Protein AF-A0A2H3JG29-F1 (afdb_monomer_lite)

Structure (mmCIF, N/CA/C/O backbone):
data_AF-A0A2H3JG29-F1
#
_entry.id   AF-A0A2H3JG29-F1
#
loop_
_atom_site.group_PDB
_atom_site.id
_atom_site.type_symbol
_atom_site.label_atom_id
_atom_site.label_alt_id
_atom_site.label_comp_id
_atom_site.label_asym_id
_atom_site.label_entity_id
_atom_site.label_seq_id
_atom_site.pdbx_PDB_ins_code
_atom_site.Cartn_x
_atom_site.Cartn_y
_atom_site.Cartn_z
_atom_site.occupancy
_atom_site.B_iso_or_equiv
_atom_site.auth_seq_id
_atom_site.auth_comp_id
_atom_site.auth_asym_id
_atom_site.auth_atom_id
_atom_site.pdbx_PDB_model_num
ATOM 1 N N . ASP A 1 1 ? -0.216 -0.018 -38.145 1.00 90.38 1 ASP A N 1
ATOM 2 C CA . ASP A 1 1 ? 0.941 0.864 -37.882 1.00 90.38 1 ASP A CA 1
ATOM 3 C C . ASP A 1 1 ? 1.845 0.114 -36.921 1.00 90.38 1 ASP A C 1
ATOM 5 O O . ASP A 1 1 ? 1.404 -0.167 -35.808 1.00 90.38 1 ASP A O 1
ATOM 9 N N . PRO A 1 2 ? 3.072 -0.233 -37.333 1.00 94.06 2 PRO A N 1
ATOM 10 C CA . PRO A 1 2 ? 3.978 -1.020 -36.506 1.00 94.06 2 PRO A CA 1
ATOM 11 C C . PRO A 1 2 ? 4.332 -0.340 -35.170 1.00 94.06 2 PRO A C 1
ATOM 13 O O . PRO A 1 2 ? 4.785 -1.012 -34.245 1.00 94.06 2 PRO A O 1
ATOM 16 N N . ALA A 1 3 ? 4.140 0.976 -35.021 1.00 94.19 3 ALA A N 1
ATOM 17 C CA . ALA A 1 3 ? 4.307 1.648 -33.733 1.00 94.19 3 ALA A CA 1
ATOM 18 C C . ALA A 1 3 ? 3.206 1.282 -32.720 1.00 94.19 3 ALA A C 1
ATOM 20 O O . ALA A 1 3 ? 3.505 1.101 -31.538 1.00 94.19 3 ALA A O 1
ATOM 21 N N . ILE A 1 4 ? 1.959 1.129 -33.176 1.00 94.94 4 ILE A N 1
ATOM 22 C CA . ILE A 1 4 ? 0.815 0.777 -32.322 1.00 94.94 4 ILE A CA 1
ATOM 23 C C . ILE A 1 4 ? 0.947 -0.662 -31.818 1.00 94.94 4 ILE A C 1
ATOM 25 O O . ILE A 1 4 ? 0.754 -0.911 -30.629 1.00 94.94 4 ILE A O 1
ATOM 29 N N . GLU A 1 5 ? 1.340 -1.586 -32.695 1.00 96.44 5 GLU A N 1
ATOM 30 C CA . GLU A 1 5 ? 1.565 -2.996 -32.347 1.00 96.44 5 GLU A CA 1
ATOM 31 C C . GLU A 1 5 ? 2.657 -3.132 -31.278 1.00 96.44 5 GLU A C 1
ATOM 33 O O . GLU A 1 5 ? 2.418 -3.716 -30.225 1.00 96.44 5 GLU A O 1
ATOM 38 N N . ARG A 1 6 ? 3.807 -2.461 -31.450 1.00 94.88 6 ARG A N 1
ATOM 39 C CA . ARG A 1 6 ? 4.878 -2.461 -30.434 1.00 94.88 6 ARG A CA 1
ATOM 40 C C . ARG A 1 6 ? 4.446 -1.864 -29.097 1.00 94.88 6 ARG A C 1
ATOM 42 O O . ARG A 1 6 ? 4.890 -2.327 -28.048 1.00 94.88 6 ARG A O 1
ATOM 49 N N . TRP A 1 7 ? 3.626 -0.812 -29.112 1.00 95.44 7 TRP A N 1
ATOM 50 C CA . TRP A 1 7 ? 3.109 -0.226 -27.875 1.00 95.44 7 TRP A CA 1
ATOM 51 C C . TRP A 1 7 ? 2.139 -1.172 -27.163 1.00 95.44 7 TRP A C 1
ATOM 53 O O . TRP A 1 7 ? 2.172 -1.269 -25.933 1.00 95.44 7 TRP A O 1
ATOM 63 N N . ASN A 1 8 ? 1.299 -1.878 -27.923 1.00 95.94 8 ASN A N 1
ATOM 64 C CA . ASN A 1 8 ? 0.414 -2.892 -27.370 1.00 95.94 8 ASN A CA 1
ATOM 65 C C . ASN A 1 8 ? 1.222 -4.033 -26.735 1.00 95.94 8 ASN A C 1
ATOM 67 O O . ASN A 1 8 ? 1.067 -4.289 -25.539 1.00 95.94 8 ASN A O 1
ATOM 71 N N . ASP A 1 9 ? 2.178 -4.593 -27.479 1.00 96.00 9 ASP A N 1
ATOM 72 C CA . ASP A 1 9 ? 3.063 -5.663 -27.007 1.00 96.00 9 ASP A CA 1
ATOM 73 C C . ASP A 1 9 ? 3.843 -5.254 -25.752 1.00 96.00 9 ASP A C 1
ATOM 75 O O . ASP A 1 9 ? 3.985 -6.038 -24.811 1.00 96.00 9 ASP A O 1
ATOM 79 N N . MET A 1 10 ? 4.329 -4.009 -25.690 1.00 95.38 10 MET A N 1
ATOM 80 C CA . MET A 1 10 ? 5.033 -3.489 -24.516 1.00 95.38 10 MET A CA 1
ATOM 81 C C . MET A 1 10 ? 4.150 -3.520 -23.264 1.00 95.38 10 M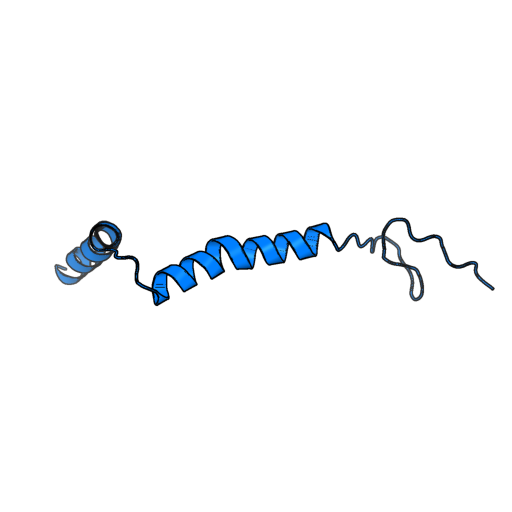ET A C 1
ATOM 83 O O . MET A 1 10 ? 4.635 -3.895 -22.196 1.00 95.38 10 MET A O 1
ATOM 87 N N . ARG A 1 11 ? 2.876 -3.119 -23.365 1.00 95.06 11 ARG A N 1
ATOM 88 C CA . ARG A 1 11 ? 1.957 -3.111 -22.215 1.00 95.06 11 ARG A CA 1
ATOM 89 C C . ARG A 1 11 ? 1.571 -4.520 -21.794 1.00 95.06 11 ARG A C 1
ATOM 91 O O . ARG A 1 11 ? 1.580 -4.804 -20.599 1.00 95.06 11 ARG A O 1
ATOM 98 N N . GLU A 1 12 ? 1.268 -5.387 -22.755 1.00 95.88 12 GLU A N 1
ATOM 99 C CA . GLU A 1 12 ? 0.881 -6.773 -22.477 1.00 95.88 12 GLU A CA 1
ATOM 100 C C . GLU A 1 12 ? 2.030 -7.561 -21.842 1.00 95.88 12 GLU A C 1
ATOM 102 O O . GLU A 1 12 ? 1.817 -8.338 -20.915 1.00 95.88 12 GLU A O 1
ATOM 107 N N . THR A 1 13 ? 3.268 -7.308 -22.271 1.00 96.62 13 THR A N 1
ATOM 108 C CA . THR A 1 13 ? 4.452 -8.027 -21.775 1.00 96.62 13 THR A CA 1
ATOM 109 C C . THR A 1 13 ? 5.190 -7.325 -20.632 1.00 96.62 13 THR A C 1
ATOM 111 O O . THR A 1 13 ? 6.201 -7.840 -20.144 1.00 96.62 13 THR A O 1
ATOM 114 N N . ALA A 1 14 ? 4.693 -6.176 -20.160 1.00 93.25 14 ALA A N 1
ATOM 115 C CA . ALA A 1 14 ? 5.357 -5.358 -19.142 1.00 93.25 14 ALA A CA 1
ATOM 116 C C . ALA A 1 14 ? 5.666 -6.142 -17.855 1.00 93.25 14 ALA A C 1
ATOM 118 O O . ALA A 1 14 ? 6.733 -5.974 -17.259 1.00 93.25 14 ALA A O 1
ATOM 119 N N . PHE A 1 15 ? 4.757 -7.032 -17.445 1.00 91.44 15 PHE A N 1
ATOM 120 C CA . PHE A 1 15 ? 4.896 -7.798 -16.207 1.00 91.44 15 PHE A CA 1
ATOM 121 C C . PHE A 1 15 ? 6.040 -8.822 -16.255 1.00 91.44 15 PHE A C 1
ATOM 123 O O . PHE A 1 15 ? 6.679 -9.049 -15.231 1.00 91.44 15 PHE A O 1
ATOM 130 N N . TYR A 1 16 ? 6.374 -9.378 -17.427 1.00 95.19 16 TYR A N 1
ATOM 131 C CA . TYR A 1 16 ? 7.494 -10.322 -17.567 1.00 95.19 16 TYR A CA 1
ATOM 132 C C . TYR A 1 16 ? 8.852 -9.678 -17.270 1.00 95.19 16 TYR A C 1
ATOM 134 O O . TYR A 1 16 ? 9.798 -10.359 -16.883 1.00 95.19 16 TYR A O 1
ATOM 142 N N . ARG A 1 17 ? 8.964 -8.361 -17.465 1.00 92.38 17 ARG A N 1
ATOM 143 C CA . ARG A 1 17 ? 10.206 -7.598 -17.258 1.00 92.38 17 ARG A CA 1
ATOM 144 C C . ARG A 1 17 ? 10.224 -6.854 -15.922 1.00 92.38 17 ARG A C 1
ATOM 146 O O . ARG A 1 17 ? 11.174 -6.120 -15.643 1.00 92.38 17 ARG A O 1
ATOM 153 N N . TRP A 1 18 ? 9.184 -7.015 -15.105 1.00 93.31 18 TRP A N 1
ATOM 154 C CA . TRP A 1 18 ? 9.063 -6.337 -13.823 1.00 93.31 18 TRP A CA 1
ATOM 155 C C . TRP A 1 18 ? 10.138 -6.790 -12.831 1.00 93.31 18 TRP A C 1
ATOM 157 O O . TRP A 1 18 ? 10.521 -7.958 -12.773 1.00 93.31 18 TRP A O 1
ATOM 167 N N . ARG A 1 19 ? 10.619 -5.852 -12.010 1.00 93.88 19 ARG A N 1
ATOM 168 C CA . ARG A 1 19 ? 11.590 -6.109 -10.940 1.00 93.88 19 ARG A CA 1
ATOM 169 C C . ARG A 1 19 ? 11.195 -5.325 -9.702 1.00 93.88 19 ARG A C 1
ATOM 171 O O . ARG A 1 19 ? 10.892 -4.138 -9.795 1.00 93.88 19 ARG A O 1
ATOM 178 N N . TRP A 1 20 ? 11.280 -5.952 -8.534 1.00 95.56 20 TRP A N 1
ATOM 179 C CA . TRP A 1 20 ? 11.097 -5.255 -7.266 1.00 95.56 20 TRP A CA 1
ATOM 180 C C . TRP A 1 20 ? 12.287 -4.341 -6.988 1.00 95.56 20 TRP A C 1
ATOM 182 O O . TRP A 1 20 ? 13.368 -4.785 -6.615 1.00 95.56 20 TRP A O 1
ATOM 192 N N . THR A 1 21 ? 12.080 -3.043 -7.187 1.00 96.50 21 THR A N 1
ATOM 193 C CA . THR A 1 21 ? 12.998 -2.004 -6.717 1.00 96.50 21 THR A CA 1
ATOM 194 C C . THR A 1 21 ? 12.453 -1.404 -5.423 1.00 96.50 21 THR A C 1
ATOM 196 O O . THR A 1 21 ? 11.237 -1.439 -5.211 1.00 96.50 21 THR A O 1
ATOM 199 N N . PRO A 1 22 ? 13.292 -0.794 -4.568 1.00 97.44 22 PRO A N 1
ATOM 200 C CA . PRO A 1 22 ? 12.816 -0.156 -3.340 1.00 97.44 22 PRO A CA 1
ATOM 201 C C . PRO A 1 22 ? 11.699 0.871 -3.585 1.00 97.44 22 PRO A C 1
ATOM 203 O O . PRO A 1 22 ? 10.742 0.956 -2.818 1.00 97.44 22 PRO A O 1
ATOM 206 N N . ARG A 1 23 ? 11.769 1.609 -4.702 1.00 96.81 23 ARG A N 1
ATOM 207 C CA . ARG A 1 23 ? 10.725 2.557 -5.111 1.00 96.81 23 ARG A CA 1
ATOM 208 C C . ARG A 1 23 ? 9.396 1.855 -5.390 1.00 96.81 23 ARG A C 1
ATOM 210 O O . ARG A 1 23 ? 8.368 2.288 -4.875 1.00 96.81 23 ARG A O 1
ATOM 217 N N . TYR A 1 24 ? 9.413 0.795 -6.193 1.00 96.12 24 TYR A N 1
ATOM 218 C CA . TYR A 1 24 ? 8.197 0.077 -6.571 1.00 96.12 24 TYR A CA 1
ATOM 219 C C . TYR A 1 24 ? 7.602 -0.718 -5.411 1.00 96.12 24 TYR A C 1
ATOM 221 O O . TYR A 1 24 ? 6.386 -0.730 -5.242 1.00 96.12 24 TYR A O 1
ATOM 229 N N . ALA A 1 25 ? 8.449 -1.304 -4.563 1.00 96.88 25 ALA A N 1
ATOM 230 C CA . ALA A 1 25 ? 8.017 -1.941 -3.325 1.00 96.88 25 ALA A CA 1
ATOM 231 C C . ALA A 1 25 ? 7.294 -0.936 -2.417 1.00 96.88 25 ALA A C 1
ATOM 233 O O . ALA A 1 25 ? 6.189 -1.209 -1.957 1.00 96.88 25 ALA A O 1
ATOM 234 N N . ARG A 1 26 ? 7.854 0.270 -2.237 1.00 97.94 26 ARG A N 1
ATOM 235 C CA . ARG A 1 26 ? 7.200 1.336 -1.465 1.00 97.94 26 ARG A CA 1
ATOM 236 C C . ARG A 1 26 ? 5.850 1.733 -2.063 1.00 97.94 26 ARG A C 1
ATOM 238 O O . ARG A 1 26 ? 4.890 1.886 -1.318 1.00 97.94 26 ARG A O 1
ATOM 245 N N . GLN A 1 27 ? 5.764 1.889 -3.383 1.00 97.81 27 GLN A N 1
ATOM 246 C CA . GLN A 1 27 ? 4.503 2.220 -4.055 1.00 97.81 27 GLN A CA 1
ATOM 247 C C . GLN A 1 27 ? 3.448 1.125 -3.863 1.00 97.81 27 GLN A C 1
ATOM 249 O O . GLN A 1 27 ? 2.313 1.443 -3.516 1.00 97.81 27 GLN A O 1
ATOM 254 N N . ALA A 1 28 ? 3.827 -0.145 -4.021 1.00 97.06 28 ALA A N 1
ATOM 255 C CA . ALA A 1 28 ? 2.928 -1.274 -3.811 1.00 97.06 28 ALA A CA 1
ATOM 256 C C . ALA A 1 28 ? 2.445 -1.350 -2.356 1.00 97.06 28 ALA A C 1
ATOM 258 O O . ALA A 1 28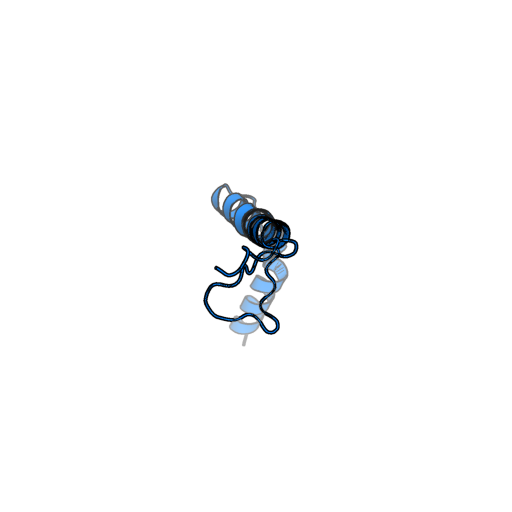 ? 1.246 -1.450 -2.122 1.00 97.06 28 ALA A O 1
ATOM 259 N N . VAL A 1 29 ? 3.349 -1.229 -1.378 1.00 98.19 29 VAL A N 1
ATOM 260 C CA . VAL A 1 29 ? 2.992 -1.252 0.051 1.00 98.19 29 VAL A CA 1
ATOM 261 C C . VAL A 1 29 ? 2.072 -0.087 0.407 1.00 98.19 29 VAL A C 1
ATOM 263 O O .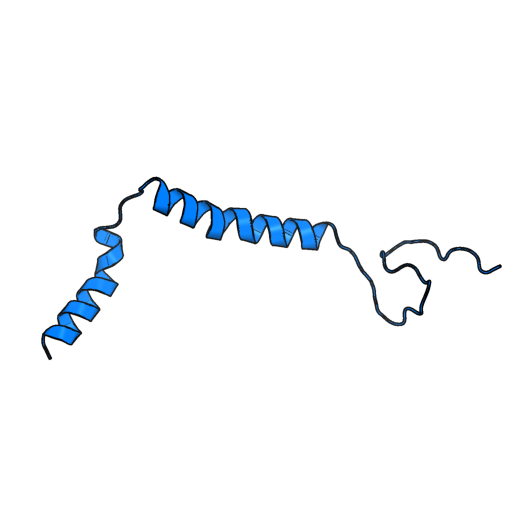 VAL A 1 29 ? 1.063 -0.286 1.078 1.00 98.19 29 VAL A O 1
ATOM 266 N N . ILE A 1 30 ? 2.369 1.126 -0.066 1.00 98.25 30 ILE A N 1
ATOM 267 C CA . ILE A 1 30 ? 1.510 2.281 0.210 1.00 98.25 30 ILE A CA 1
ATOM 268 C C . ILE A 1 30 ? 0.122 2.081 -0.410 1.00 98.25 30 ILE A C 1
ATOM 270 O O . ILE A 1 30 ? -0.880 2.235 0.284 1.00 98.25 30 ILE A O 1
ATOM 274 N N . GLY A 1 31 ? 0.060 1.718 -1.692 1.00 97.69 31 GLY A N 1
ATOM 275 C CA . GLY A 1 31 ? -1.200 1.627 -2.429 1.00 97.69 31 GLY A CA 1
ATOM 276 C C . GLY A 1 31 ? -2.080 0.445 -2.023 1.00 97.69 31 GLY A C 1
ATOM 277 O O . GLY A 1 31 ? -3.294 0.599 -1.951 1.00 97.69 31 GLY A O 1
ATOM 278 N N . LEU A 1 32 ? -1.486 -0.718 -1.746 1.00 98.00 32 LEU A N 1
ATOM 279 C CA . LEU A 1 32 ? -2.235 -1.950 -1.475 1.00 98.00 32 LEU A CA 1
ATOM 280 C C . LEU A 1 32 ? -2.443 -2.226 0.015 1.00 98.00 32 LEU A C 1
ATOM 282 O O . LEU A 1 32 ? -3.372 -2.950 0.357 1.00 98.00 32 LEU A O 1
ATOM 286 N N . ILE A 1 33 ? -1.599 -1.680 0.896 1.00 98.06 33 ILE A N 1
ATOM 287 C CA . ILE A 1 33 ? -1.667 -1.964 2.337 1.00 98.06 33 ILE A CA 1
ATOM 288 C C . ILE A 1 33 ? -1.981 -0.693 3.115 1.00 98.06 33 ILE A C 1
ATOM 290 O O . ILE A 1 33 ? -3.011 -0.629 3.778 1.00 98.06 33 ILE A O 1
ATOM 294 N N . VAL A 1 34 ? -1.124 0.329 3.032 1.00 98.38 34 VAL A N 1
ATOM 295 C CA . VAL A 1 34 ? -1.230 1.505 3.914 1.00 98.38 34 VAL A CA 1
ATOM 296 C C . VAL A 1 34 ? -2.530 2.266 3.674 1.00 98.38 34 VAL A C 1
ATOM 298 O O . VAL A 1 34 ? -3.239 2.564 4.631 1.00 98.38 34 VAL A O 1
ATOM 301 N N . VAL A 1 35 ? -2.862 2.564 2.415 1.00 98.12 35 VAL A N 1
ATOM 302 C CA . VAL A 1 35 ? -4.074 3.326 2.084 1.00 98.12 35 VAL A CA 1
ATOM 303 C C . VAL A 1 35 ? -5.348 2.555 2.466 1.00 98.12 35 VAL A C 1
ATOM 305 O O . VAL A 1 35 ? -6.149 3.117 3.215 1.00 98.12 35 VAL A O 1
ATOM 308 N N . PRO A 1 36 ? -5.547 1.280 2.066 1.00 98.19 36 PRO A N 1
ATOM 309 C CA . PRO A 1 36 ? -6.728 0.525 2.486 1.00 98.19 36 PRO A CA 1
ATOM 310 C C . PRO A 1 36 ? -6.823 0.339 4.004 1.00 98.19 36 PRO A C 1
ATOM 312 O O . PRO A 1 36 ? -7.905 0.497 4.565 1.00 98.19 36 PRO A O 1
ATOM 315 N N . ALA A 1 37 ? -5.705 0.065 4.685 1.00 98.19 37 ALA A N 1
ATOM 316 C CA . ALA A 1 37 ? -5.690 -0.093 6.138 1.00 98.19 37 ALA A CA 1
ATOM 317 C C . ALA A 1 37 ? -6.049 1.210 6.864 1.00 98.19 37 ALA A C 1
ATOM 319 O O . ALA A 1 37 ? -6.804 1.177 7.832 1.00 98.19 37 ALA A O 1
ATOM 320 N N . ALA A 1 38 ? -5.558 2.358 6.387 1.00 97.81 38 ALA A N 1
ATOM 321 C CA . ALA A 1 38 ? -5.907 3.656 6.954 1.00 97.81 38 ALA A CA 1
ATOM 322 C C . ALA A 1 38 ? -7.402 3.961 6.785 1.00 97.81 38 ALA A C 1
ATOM 324 O O . ALA A 1 38 ? -8.050 4.369 7.747 1.00 97.81 38 ALA A O 1
ATOM 325 N N . ILE A 1 39 ? -7.961 3.713 5.593 1.00 97.19 39 ILE A N 1
ATOM 326 C CA . ILE A 1 39 ? -9.398 3.893 5.334 1.00 97.19 39 ILE A CA 1
ATOM 327 C C . ILE A 1 39 ? -10.219 2.992 6.258 1.00 97.19 39 ILE A C 1
ATOM 329 O O . ILE A 1 39 ? -11.137 3.473 6.919 1.00 97.19 39 ILE A O 1
ATOM 333 N N . PHE A 1 40 ? -9.863 1.709 6.341 1.00 96.31 40 PHE A N 1
ATOM 334 C CA . PHE A 1 40 ? -10.548 0.753 7.205 1.00 96.31 40 PHE A CA 1
ATOM 335 C C . PHE A 1 40 ? -10.471 1.151 8.681 1.00 96.31 40 PHE A C 1
ATOM 337 O O . PHE A 1 40 ? -11.475 1.117 9.385 1.00 96.31 40 PHE A O 1
ATOM 344 N N . TYR A 1 41 ? -9.297 1.563 9.158 1.00 96.31 41 TYR A N 1
ATOM 345 C CA . TYR A 1 41 ? -9.117 1.998 10.539 1.00 96.31 41 TYR A CA 1
ATOM 346 C C . TYR A 1 41 ? -9.997 3.207 10.870 1.00 96.31 41 TYR A C 1
ATOM 348 O O . TYR A 1 41 ? -10.678 3.220 11.897 1.00 96.31 41 TYR A O 1
ATOM 356 N N . VAL A 1 42 ? -10.032 4.204 9.982 1.00 94.81 42 VAL A N 1
ATOM 357 C CA . VAL A 1 42 ? -10.911 5.367 10.142 1.00 94.81 42 VAL A CA 1
ATOM 358 C C . VAL A 1 42 ? -12.374 4.927 10.121 1.00 94.81 42 VAL A C 1
ATOM 360 O O . VAL A 1 42 ? -13.119 5.309 11.017 1.00 94.81 42 VAL A O 1
ATOM 363 N N . SER A 1 43 ? -12.803 4.076 9.188 1.00 91.44 43 SER A N 1
ATOM 364 C CA . SER A 1 43 ? -14.205 3.639 9.163 1.00 91.44 43 SER A CA 1
ATOM 365 C C . SER A 1 43 ? -14.593 2.805 10.386 1.00 91.44 43 SER A C 1
ATOM 367 O O . SER A 1 43 ? -15.715 2.905 10.858 1.00 91.44 43 SER A O 1
ATOM 369 N N . ALA A 1 44 ? -13.680 1.983 10.906 1.00 90.75 44 ALA A N 1
ATOM 370 C CA . ALA A 1 44 ? -13.940 1.116 12.053 1.00 90.75 44 ALA A CA 1
ATOM 371 C C . ALA A 1 44 ? -14.002 1.884 13.382 1.00 90.75 44 ALA A C 1
ATOM 373 O O . ALA A 1 44 ? -14.664 1.441 14.315 1.00 90.75 44 ALA A O 1
ATOM 374 N N . THR A 1 45 ? -13.305 3.018 13.483 1.00 88.12 45 THR A N 1
ATOM 375 C CA . THR A 1 45 ? -13.264 3.839 14.706 1.00 88.12 45 THR A CA 1
ATOM 376 C C . THR A 1 45 ? -14.313 4.946 14.727 1.00 88.12 45 THR A C 1
ATOM 378 O O . THR A 1 45 ? -14.661 5.432 15.801 1.00 88.12 45 THR A O 1
ATOM 381 N N . ASN A 1 46 ? -14.832 5.347 13.565 1.00 86.56 46 ASN A N 1
ATOM 382 C CA . ASN A 1 46 ? -15.809 6.424 13.460 1.00 86.56 46 ASN A CA 1
ATOM 383 C C . ASN A 1 46 ? -17.214 5.851 13.283 1.00 86.56 46 ASN A C 1
ATOM 385 O O . ASN A 1 46 ? -17.637 5.569 12.164 1.00 86.56 46 ASN A O 1
ATOM 389 N N . ASP A 1 47 ? -17.949 5.726 14.390 1.00 83.56 47 ASP A N 1
ATOM 390 C CA . ASP A 1 47 ? -19.358 5.332 14.369 1.00 83.56 47 ASP A CA 1
ATOM 391 C C . ASP A 1 47 ? -20.289 6.531 14.597 1.00 83.56 47 ASP A C 1
ATOM 393 O O . ASP A 1 47 ? -20.841 6.749 15.682 1.00 83.56 47 ASP A O 1
ATOM 397 N N . TRP A 1 48 ? -20.406 7.370 13.568 1.00 86.31 48 TRP A N 1
ATOM 398 C CA . TRP A 1 48 ? -21.250 8.561 13.606 1.00 86.31 48 TRP A CA 1
ATOM 399 C C . TRP A 1 48 ? -22.663 8.277 13.095 1.00 86.31 48 TRP A C 1
ATOM 401 O O . TRP A 1 48 ? -22.867 7.579 12.101 1.00 86.31 48 TRP A O 1
ATOM 411 N N . ASP A 1 49 ? -23.648 8.870 13.760 1.00 86.31 49 ASP A N 1
ATOM 412 C CA . ASP A 1 49 ? -25.049 8.873 13.370 1.00 86.31 49 ASP A CA 1
ATOM 413 C C . ASP A 1 49 ? -25.554 10.315 13.263 1.00 86.31 49 ASP A C 1
ATOM 415 O O . ASP A 1 49 ? -25.677 11.035 14.255 1.00 86.31 49 ASP A O 1
ATOM 419 N N . PHE A 1 50 ? -25.839 10.726 12.029 1.00 87.88 50 PHE A N 1
ATOM 420 C CA . PHE A 1 50 ? -26.326 12.062 11.692 1.00 87.88 50 PHE A CA 1
ATOM 421 C C . PHE A 1 50 ? -27.845 12.108 11.498 1.00 87.88 50 PHE A C 1
ATOM 423 O O . PHE A 1 50 ? -28.401 13.185 11.263 1.00 87.88 50 PHE A O 1
ATOM 430 N N . VAL A 1 51 ? -28.537 10.968 11.559 1.00 88.44 51 VAL A N 1
ATOM 431 C CA . VAL A 1 51 ? -29.953 10.891 11.199 1.00 88.44 51 VAL A CA 1
ATOM 432 C C . VAL A 1 51 ? -30.789 11.656 12.229 1.00 88.44 51 VAL A C 1
ATOM 434 O O . VAL A 1 51 ? -30.858 11.301 13.401 1.00 88.44 51 VAL A O 1
ATOM 437 N N . GLY A 1 52 ? -31.419 12.751 11.790 1.00 86.44 52 GLY A N 1
ATOM 438 C CA . GLY A 1 52 ? -32.330 13.556 12.614 1.00 86.44 52 GLY A CA 1
ATOM 439 C C . GLY A 1 52 ? -31.676 14.370 13.741 1.00 86.44 52 GLY A C 1
ATOM 440 O O . GLY A 1 52 ? -32.396 14.942 14.563 1.00 86.44 52 GLY A O 1
ATOM 441 N N . LYS A 1 53 ? -30.340 14.449 13.795 1.00 86.94 53 LYS A N 1
ATOM 442 C CA . LYS A 1 53 ? -29.608 15.173 14.847 1.00 86.94 53 LYS A CA 1
ATOM 443 C C . LYS A 1 53 ? -29.710 16.694 14.681 1.00 86.94 53 LYS A C 1
ATOM 445 O O . LYS A 1 53 ? -29.629 17.221 13.573 1.00 86.94 53 LYS A O 1
ATOM 450 N N . ARG A 1 54 ? -29.859 17.412 15.799 1.00 88.31 54 ARG A N 1
ATOM 451 C CA . ARG A 1 54 ? -29.892 18.888 15.876 1.00 88.31 54 ARG A CA 1
ATOM 452 C C . ARG A 1 54 ? -28.565 19.457 16.387 1.00 88.31 54 ARG A C 1
ATOM 454 O O . ARG A 1 54 ? -27.743 18.745 16.957 1.00 88.31 54 ARG A O 1
ATOM 461 N N . LYS A 1 55 ? -28.368 20.770 16.216 1.00 86.75 55 LYS A N 1
ATOM 462 C CA . LYS A 1 55 ? -27.192 21.489 16.734 1.00 86.75 55 LYS A CA 1
ATOM 463 C C . LYS A 1 55 ? -27.045 21.254 18.245 1.00 86.75 55 LYS A C 1
ATOM 465 O O . LYS A 1 55 ? -27.995 21.469 18.987 1.00 86.75 55 LYS A O 1
ATOM 470 N N . GLY A 1 56 ? -25.855 20.832 18.670 1.00 85.94 56 GLY A N 1
ATOM 471 C CA . GLY A 1 56 ? -25.537 20.535 20.072 1.00 85.94 56 GLY A CA 1
ATOM 472 C C . GLY A 1 56 ? -25.823 19.095 20.510 1.00 85.94 56 GLY A C 1
ATOM 473 O O . GLY A 1 56 ? -25.460 18.734 21.621 1.00 85.94 56 GLY A O 1
ATOM 474 N N . GLN A 1 57 ? -26.428 18.256 19.662 1.00 86.12 57 GLN A N 1
ATOM 475 C CA . GLN A 1 57 ? -26.663 16.849 19.996 1.00 86.12 57 GLN A CA 1
ATOM 476 C C . GLN A 1 57 ? -25.451 15.973 19.652 1.00 86.12 57 GLN A C 1
ATOM 478 O O . GLN A 1 57 ? -24.789 16.216 18.638 1.00 86.12 57 GLN A O 1
ATOM 483 N N . PRO A 1 58 ? -25.179 14.920 20.445 1.00 87.06 58 PRO A N 1
ATOM 484 C CA . PRO A 1 58 ? -24.059 14.034 20.185 1.00 87.06 58 PRO A CA 1
ATOM 485 C C . PRO A 1 58 ? -24.293 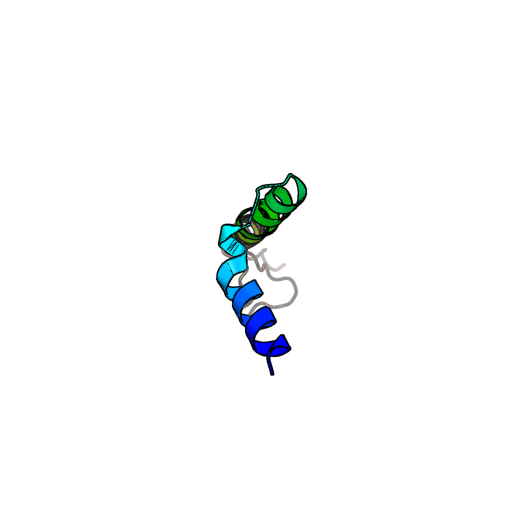13.201 18.919 1.00 87.06 58 PRO A C 1
ATOM 487 O O . PRO A 1 58 ? -25.378 12.646 18.697 1.00 87.06 58 PRO A O 1
ATOM 490 N N . LEU A 1 59 ? -23.240 13.118 18.103 1.00 86.56 59 LEU A N 1
ATOM 491 C CA . LEU A 1 59 ? -23.202 12.384 16.833 1.00 86.56 59 LEU A CA 1
ATOM 492 C C . LEU A 1 59 ? -22.642 10.967 16.983 1.00 86.56 59 LEU A C 1
ATOM 494 O O . LEU A 1 59 ? -22.832 10.146 16.098 1.00 86.56 59 LEU A O 1
ATOM 498 N N . ALA A 1 60 ? -21.944 10.665 18.079 1.00 86.88 60 ALA A N 1
ATOM 499 C CA . ALA A 1 60 ? -21.463 9.315 18.341 1.00 86.88 60 ALA A CA 1
ATOM 500 C C . ALA A 1 60 ? -22.645 8.390 18.666 1.00 86.88 60 ALA A C 1
ATOM 502 O O . ALA A 1 60 ? -23.506 8.727 19.490 1.00 86.88 60 ALA A O 1
ATOM 503 N N . ARG A 1 61 ? -22.694 7.219 18.028 1.00 78.56 61 ARG A N 1
ATOM 504 C CA . ARG A 1 61 ? -23.716 6.215 18.329 1.00 78.56 61 ARG A CA 1
ATOM 505 C C . ARG A 1 61 ? -23.542 5.718 19.771 1.00 78.56 61 ARG A C 1
ATOM 507 O O . ARG A 1 61 ? -22.445 5.362 20.182 1.00 78.56 61 ARG A O 1
ATOM 514 N N . GLY A 1 62 ? -24.624 5.723 20.553 1.00 74.00 62 GLY A N 1
ATOM 515 C CA . GLY A 1 62 ? -24.611 5.296 21.961 1.00 74.00 62 GLY A CA 1
ATOM 516 C C . GLY A 1 62 ? -24.214 6.369 22.982 1.00 74.00 62 GLY A C 1
ATOM 517 O O . GLY A 1 62 ? -24.219 6.084 24.177 1.00 74.00 62 GLY A O 1
ATOM 518 N N . ALA A 1 63 ? -23.921 7.601 22.555 1.00 70.06 63 ALA A N 1
ATOM 519 C CA . ALA A 1 63 ? -23.760 8.716 23.485 1.00 70.06 63 ALA A CA 1
ATOM 520 C C . ALA A 1 63 ? -25.111 9.062 24.138 1.00 70.06 63 ALA A C 1
ATOM 522 O O . ALA A 1 63 ? -26.098 9.317 23.439 1.00 70.06 63 ALA A O 1
ATOM 523 N N . ALA A 1 64 ? -25.159 9.050 25.474 1.00 61.34 64 ALA A N 1
ATOM 524 C CA . ALA A 1 64 ? -26.336 9.468 26.227 1.00 61.34 64 ALA A CA 1
ATOM 525 C C . ALA A 1 64 ? -26.651 10.942 25.909 1.00 61.34 64 ALA A C 1
ATOM 527 O O . ALA A 1 64 ? -25.721 11.743 25.794 1.00 61.34 64 ALA A O 1
ATOM 528 N N . PRO A 1 65 ? -27.928 11.323 25.728 1.00 62.31 65 PRO A N 1
ATOM 529 C CA . PRO A 1 65 ? -28.269 12.726 25.572 1.00 62.31 65 PRO A CA 1
ATOM 530 C C . PRO A 1 65 ? -27.885 13.455 26.862 1.00 62.31 65 PRO A C 1
ATOM 532 O O . PRO A 1 65 ? -28.413 13.144 27.928 1.00 62.31 65 PRO A O 1
ATOM 535 N N . GLU A 1 66 ? -26.942 14.392 26.756 1.00 61.12 66 GLU A N 1
ATOM 536 C CA . GLU A 1 66 ? -26.634 15.370 27.800 1.00 61.12 66 GLU A CA 1
ATOM 537 C C . GLU A 1 66 ? -27.975 15.981 28.243 1.00 61.12 66 GLU A C 1
ATOM 539 O O . GLU A 1 66 ? -28.737 16.480 27.407 1.00 61.12 66 GLU A O 1
ATOM 544 N N . ALA A 1 67 ? -28.313 15.831 29.526 1.00 57.97 67 ALA A N 1
ATOM 545 C CA . ALA A 1 67 ? -29.573 16.295 30.085 1.00 57.97 67 ALA A CA 1
ATOM 546 C C . ALA A 1 67 ? -29.750 17.786 29.772 1.00 57.97 67 ALA A C 1
ATOM 548 O O . ALA A 1 67 ? -28.900 18.607 30.100 1.00 57.97 67 ALA A O 1
ATOM 549 N N . SER A 1 68 ? -30.846 18.109 29.092 1.00 49.94 68 SER A N 1
ATOM 550 C CA . SER A 1 68 ? -31.274 19.477 28.828 1.00 49.94 68 SER A CA 1
ATOM 551 C C . SER A 1 68 ? -31.550 20.193 30.151 1.00 49.94 68 SER A C 1
ATOM 553 O O . SER A 1 68 ? -32.472 19.789 30.863 1.00 49.94 68 SER A O 1
ATOM 555 N N . GLU A 1 69 ? -30.750 21.215 30.454 1.00 37.94 69 GLU A N 1
ATOM 556 C CA . GLU A 1 69 ? -31.021 22.252 31.463 1.00 37.94 69 GLU A CA 1
ATOM 557 C C . GLU A 1 69 ? -31.994 23.306 30.909 1.00 37.94 69 GLU A C 1
ATOM 559 O O . GLU A 1 69 ? -31.898 23.621 29.695 1.00 37.94 69 GLU A O 1
#

pLDDT: mean 89.22, std 12.26, range [37.94, 98.38]

Organism: Wolfiporia cocos (strain MD-104) (NCBI:txid742152)

Sequence (69 aa):
DPAIERWNDMRETAFYRWRWTPRYARQAVIGLIVVPAAIFYVSATNDWDFVGKRKGQPLARGAAPEASE

Foldseek 3Di:
DVVVVVVVVCVVCVVVPDDDDVVVVVVCCCVVPVVVVVVVVVVVPDQFDPPPDDPPADGHPPDDGDDDD

Radius of gyration: 24.84 Å; chains: 1; bounding box: 45×33×69 Å

Secondary structure (DSSP, 8-state):
-HHHHHHHHHHHTGGGG----HHHHHHHHIIIIIHHHHHHHHHHH--B--TTPPTTS--BTTPPPPP--

=== Feature glossary ===
The features interleaved in this record are:

— What the protein is —

Sequence gives the chain of amino acids in standard one-letter code (A=alanine, C=cysteine, …, Y=tyrosine), read N→C. It is the only feature that is directly encoded by the gene; all structural features are derived from the folded form of this sequence.

Database cross-references. InterPro integrates a dozen domain/family signature databases into unified entries with residue-range hits. GO terms attach function/process/location labels with evidence codes. CATH codes position the fold in a four-level structural taxonomy. Organism is the NCBI-taxonomy species name.

— Where it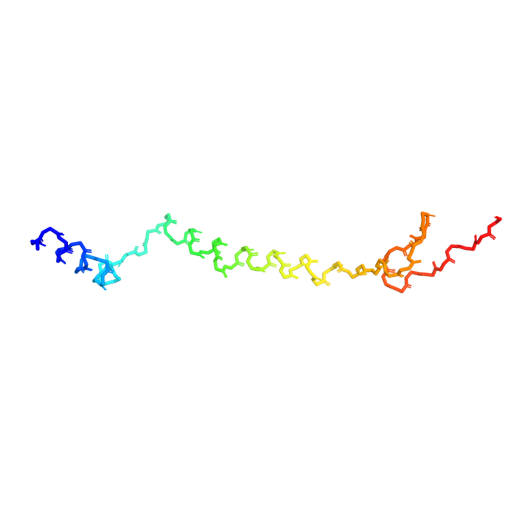s atoms are —

Atomic coordinates in PDBx/mmCIF format — the same representation the Protein Data Bank distributes. Each line of the _atom_site loop places one backbone atom in Cartesian space (units: ångströms, origin: arbitrary).

The six renders are orthographic views along the three Cartesian axes in both directions. Representation (cartoon, sticks, or surface) and color scheme (sequence-rainbow or by-chain) vary across proteins so the training set covers all the common visualization conventions.

— Local backbone conformation —

Eight-state secondary structure (DSSP): H is the canonical α-helix, G the tighter 3₁₀-helix, I the wider π-helix; E/B are β-structure, T and S are turns and bends, and '-' is everything else. DSSP derives these from the pattern of main-chain N–H···O=C hydrogen bonds, not from the sequence.

P-SEA three-state annotation labels each residue as helix, strand, or coil based purely on the geometry of the Cα trace. It serves as a fallback when the full backbone (and thus DSSP) is unavailable.

The φ/ψ torsion pair specifies the backbone conformation at each residue. φ rotates about the N–Cα bond, ψ about the Cα–C bond. Steric clashes forbid most of the (φ, ψ) plane — the allowed regions (α-helix basin, β-sheet basin, left-handed helix) are the Ramachandran-allowed regions.

— Global shape and packing —

The geometric summary reports three shape descriptors. Rg (radius of gyration) measures how spread out the Cα atoms are about their centre of mass; compact globular proteins have small Rg, elongated or unfolded ones large. Cα contacts (<8 Å, |i−j|>4) count long-range residue pairs in spatial proximity — high for tightly packed folds, near zero for rods or random coil. The bounding-box extents give the protein's footprint along x, y, z in Å.

Solvent-accessible surface area (SASA) is the area in Å² traced out by the centre of a 1.4 Å probe sphere (a water molecule) rolled over the protein's van der Waals surface (Shrake–Rupley / Lee–Richards construction). Buried residues have near-zero SASA; fully exposed residues can exceed 200 Å². The total SASA scales roughly with the number of surface residues.

The contact map is a binary N×N matrix image: pixel (i, j) is dark where Cα_i and Cα_j are within 8 Å and |i−j|>4. Because the |i−j|>4 filter removes local helical contacts, off-diagonal stripes parallel to the main diagonal indicate parallel β-sheets; stripes perpendicular to it indicate antiparallel β-sheets. The Ramachandran plot scatters every residue's (φ, ψ) pair against the sterically allowed regions. The PAE heatmap renders the predicted-aligned-error matrix.

— Structural neighborhood —

3Di is Foldseek's structural alphabet. Each residue is assigned one of twenty discrete states based on how its Cα sits relative to its spatial (not sequential) neighbors. Aligning 3Di strings finds structural homologs roughly as well as full 3D superposition, but orders of magnitude faster.

Nearest PDB neighbors are the top structural matches found by Foldseek when searching this structure against the entire Protein Data Bank. Each hit reports a TM-score (0 to 1; >0.5 almost always implies the same fold) and an E-value. These are *structural* homologs — they may share no detectable sequence similarity.

— Confidence and disorder —

For AlphaFold models, the B-factor field carries pLDDT — the model's own estimate of local accuracy on a 0–100 scale. Regions with pLDDT<50 should be treated as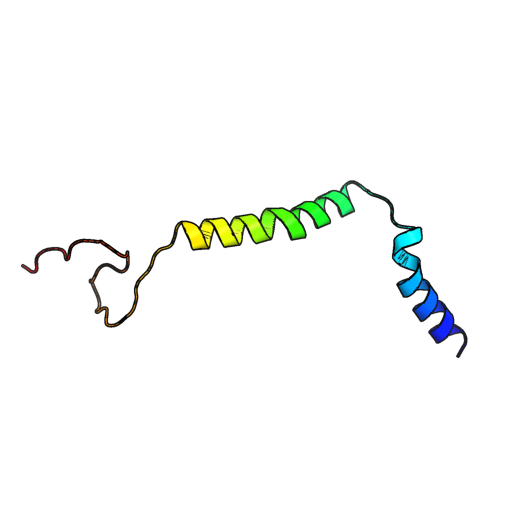 essentially unmodeled; they often correspond to intrinsically disordered segments.

Crystallographic B-factors measure how much each atom's electron density is smeared out, in Å². They rise in mobile loops and surface residues and fall in the buried interior. In AlphaFold models this column is repurposed to hold pLDDT instead.

Predicted aligned error is AlphaFold's pairwise confidence. Unlike pLDDT (per-residue), PAE is per-residue-pair and captures whether two parts of the structure are correctly placed relative to each other. Units are ångströms of expected positional error.